Protein AF-A0A6H5G4K9-F1 (afdb_monomer_lite)

Sequence (85 aa):
MSNAASPALRRISASTKERHYTGCRFNRHSTTAWAAITRSLALQPPVPMSLKNGVWFEVRVAAVNANGTRGFSHPSKPFRSPAGV

Foldseek 3Di:
DDDDDDPPPQFKKKKKWKWKDQDPDDDPVRIDDTDIQDIGGPPDPDRDDDDDAFMKMKMWMFIQTPVGTPDIDDIDDIDHHHHDD

Organism: NCBI:txid355587

Radius of gyration: 17.48 Å; chains: 1; bounding box: 58×18×47 Å

Structure (mmCIF, N/CA/C/O backbone):
data_AF-A0A6H5G4K9-F1
#
_entry.id   AF-A0A6H5G4K9-F1
#
loop_
_atom_site.group_PDB
_atom_site.id
_atom_site.type_symbol
_atom_site.label_atom_id
_atom_site.label_alt_id
_atom_site.label_comp_id
_atom_site.label_asym_id
_atom_site.label_entity_id
_atom_site.label_seq_id
_atom_site.pdbx_PDB_ins_code
_atom_site.Cartn_x
_atom_site.Cartn_y
_atom_site.Cartn_z
_atom_site.occupancy
_atom_site.B_iso_or_equiv
_atom_site.auth_seq_id
_atom_site.auth_comp_id
_atom_site.auth_asym_id
_atom_site.auth_atom_id
_atom_site.pdbx_PDB_model_num
ATOM 1 N N . MET A 1 1 ? 43.121 -12.992 -23.340 1.00 34.38 1 MET A N 1
ATOM 2 C CA . MET A 1 1 ? 42.943 -12.500 -21.957 1.00 34.38 1 MET A CA 1
ATOM 3 C C . MET A 1 1 ? 41.519 -11.979 -21.816 1.00 34.38 1 MET A C 1
ATOM 5 O O . MET A 1 1 ? 41.240 -10.859 -22.214 1.00 34.38 1 MET A O 1
ATOM 9 N N . SER A 1 2 ? 40.591 -12.820 -21.365 1.00 39.72 2 SER A N 1
ATOM 10 C CA . SER A 1 2 ? 39.191 -12.454 -21.124 1.00 39.72 2 SER A CA 1
ATOM 11 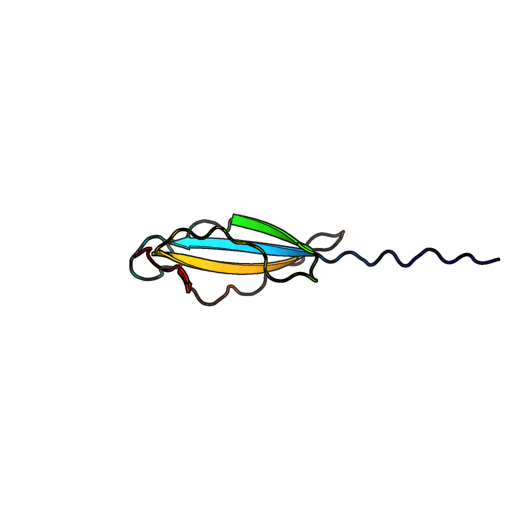C C . SER A 1 2 ? 39.042 -12.057 -19.659 1.00 39.72 2 SER A C 1
ATOM 13 O O . SER A 1 2 ? 39.067 -12.934 -18.799 1.00 39.72 2 SER A O 1
ATOM 15 N N . ASN A 1 3 ? 38.933 -10.759 -19.365 1.00 32.81 3 ASN A N 1
ATOM 16 C CA . ASN A 1 3 ? 38.616 -10.318 -18.010 1.00 32.81 3 ASN A CA 1
ATOM 17 C C . ASN A 1 3 ? 37.099 -10.144 -17.904 1.00 32.81 3 ASN A C 1
ATOM 19 O O . ASN A 1 3 ? 36.504 -9.326 -18.605 1.00 32.81 3 ASN A O 1
ATOM 23 N N . ALA A 1 4 ? 36.484 -11.015 -17.109 1.00 33.66 4 ALA A N 1
ATOM 24 C CA . ALA A 1 4 ? 35.047 -11.141 -16.959 1.00 33.66 4 ALA A CA 1
ATOM 25 C C . ALA A 1 4 ? 34.444 -9.836 -16.421 1.00 33.66 4 ALA A C 1
ATOM 27 O O . ALA A 1 4 ? 34.832 -9.349 -15.361 1.00 33.66 4 ALA A O 1
ATOM 28 N N . ALA A 1 5 ? 33.465 -9.285 -17.139 1.00 40.19 5 ALA A N 1
ATOM 29 C CA . ALA A 1 5 ? 32.583 -8.277 -16.577 1.00 40.19 5 ALA A CA 1
ATOM 30 C C . ALA A 1 5 ? 31.860 -8.905 -15.377 1.00 40.19 5 ALA A C 1
ATOM 32 O O . ALA A 1 5 ? 31.126 -9.882 -15.541 1.00 40.19 5 ALA A O 1
ATOM 33 N N . SER A 1 6 ? 32.095 -8.373 -14.174 1.00 42.25 6 SER A N 1
ATOM 34 C CA . SER A 1 6 ? 31.358 -8.739 -12.964 1.00 42.25 6 SER A CA 1
ATOM 35 C C . SER A 1 6 ? 29.863 -8.814 -13.282 1.00 42.25 6 SER A C 1
ATOM 37 O O . SER A 1 6 ? 29.337 -7.863 -13.871 1.00 42.25 6 SER A O 1
ATOM 39 N N . PRO A 1 7 ? 29.154 -9.902 -12.927 1.00 41.31 7 PRO A N 1
ATOM 40 C CA . PRO A 1 7 ? 27.737 -10.005 -13.208 1.00 41.31 7 PRO A CA 1
ATOM 41 C C . PRO A 1 7 ? 27.055 -8.933 -12.367 1.00 41.31 7 PRO A C 1
ATOM 43 O O . PRO A 1 7 ? 26.909 -9.075 -11.154 1.00 41.31 7 PRO A O 1
ATOM 46 N N . ALA A 1 8 ? 26.683 -7.824 -13.004 1.00 44.47 8 ALA A N 1
ATOM 47 C CA . ALA A 1 8 ? 25.806 -6.834 -12.421 1.00 44.47 8 ALA A CA 1
ATOM 48 C C . ALA A 1 8 ? 24.524 -7.578 -12.051 1.00 44.47 8 ALA A C 1
ATOM 50 O O . ALA A 1 8 ? 23.677 -7.847 -12.905 1.00 44.47 8 ALA A O 1
ATOM 51 N N . LEU A 1 9 ? 24.428 -7.994 -10.786 1.00 45.34 9 LEU A N 1
ATOM 52 C CA . LEU A 1 9 ? 23.228 -8.558 -10.197 1.00 45.34 9 LEU A CA 1
ATOM 53 C C . LEU A 1 9 ? 22.090 -7.634 -10.612 1.00 45.34 9 LEU A C 1
ATOM 55 O O . LEU A 1 9 ? 22.042 -6.478 -10.191 1.00 45.34 9 LEU A O 1
ATOM 59 N N . ARG A 1 10 ? 21.224 -8.122 -11.508 1.00 50.66 10 ARG A N 1
ATOM 60 C CA . ARG A 1 10 ? 20.017 -7.427 -11.958 1.00 50.66 10 ARG A CA 1
ATOM 61 C C . ARG A 1 10 ? 19.246 -7.093 -10.686 1.00 50.66 10 ARG A C 1
ATOM 63 O O . ARG A 1 10 ? 18.636 -7.971 -10.086 1.00 50.66 10 ARG A O 1
ATOM 70 N N . ARG A 1 11 ? 19.382 -5.857 -10.209 1.00 59.59 11 ARG A N 1
ATOM 71 C CA . ARG A 1 11 ? 19.003 -5.453 -8.853 1.00 59.59 11 ARG A CA 1
ATOM 72 C C . ARG A 1 11 ? 17.479 -5.423 -8.773 1.00 59.59 11 ARG A C 1
ATOM 74 O O . ARG A 1 11 ? 16.852 -4.448 -9.176 1.00 59.59 11 ARG A O 1
ATOM 81 N N . ILE A 1 12 ? 16.879 -6.526 -8.328 1.00 57.25 12 ILE A N 1
ATOM 82 C CA . ILE A 1 12 ? 15.442 -6.609 -8.060 1.00 57.25 12 ILE A CA 1
ATOM 83 C C . ILE A 1 12 ? 15.180 -5.910 -6.719 1.00 57.25 12 ILE A C 1
ATOM 85 O O . ILE A 1 12 ? 15.832 -6.184 -5.711 1.00 57.25 12 ILE A O 1
ATOM 89 N N . SER A 1 13 ? 14.225 -4.985 -6.713 1.00 65.19 13 SER A N 1
ATOM 90 C CA . SER A 1 13 ? 13.748 -4.265 -5.529 1.00 65.19 13 SER A CA 1
ATOM 91 C C . SER A 1 13 ? 12.265 -4.553 -5.307 1.00 65.19 13 SER A C 1
ATOM 93 O O . SER A 1 13 ? 11.534 -4.823 -6.257 1.00 65.19 13 SER A O 1
ATOM 95 N N . ALA A 1 14 ? 11.811 -4.533 -4.060 1.00 57.97 14 ALA A N 1
ATOM 96 C CA . ALA A 1 14 ? 10.405 -4.650 -3.706 1.00 57.97 14 ALA A CA 1
ATOM 97 C C . ALA A 1 14 ? 9.810 -3.248 -3.512 1.00 57.97 14 ALA A C 1
ATOM 99 O O . ALA A 1 14 ? 10.410 -2.390 -2.869 1.00 57.97 14 ALA A O 1
ATOM 100 N N . SER A 1 15 ? 8.625 -3.005 -4.069 1.00 66.69 15 SER A N 1
ATOM 101 C CA . SER A 1 15 ? 7.826 -1.807 -3.811 1.00 66.69 15 SER A CA 1
ATOM 102 C C . SER A 1 15 ? 6.553 -2.198 -3.078 1.00 66.69 15 SER A C 1
ATOM 104 O O . SER A 1 15 ? 5.759 -2.985 -3.594 1.00 66.69 15 SER A O 1
ATOM 106 N N . THR A 1 16 ? 6.349 -1.624 -1.895 1.00 72.31 16 THR A N 1
ATOM 107 C CA . THR A 1 16 ? 5.138 -1.832 -1.094 1.00 72.31 16 THR A CA 1
ATOM 108 C C . THR A 1 16 ? 4.209 -0.634 -1.231 1.00 72.31 16 THR A C 1
ATOM 110 O O . THR A 1 16 ? 4.653 0.517 -1.176 1.00 72.31 16 THR A O 1
ATOM 113 N N . LYS A 1 17 ? 2.914 -0.902 -1.400 1.00 77.06 17 LYS A N 1
ATOM 114 C CA . LYS A 1 17 ? 1.855 0.103 -1.292 1.00 77.06 17 LYS A CA 1
ATOM 115 C C . LYS A 1 17 ? 0.908 -0.235 -0.148 1.00 77.06 17 LYS A C 1
ATOM 117 O O . LYS A 1 17 ? 0.596 -1.409 0.043 1.00 77.06 17 LYS A O 1
ATOM 122 N N . GLU A 1 18 ? 0.405 0.788 0.529 1.00 78.88 18 GLU A N 1
ATOM 123 C CA . GLU A 1 18 ? -0.621 0.685 1.569 1.00 78.88 18 GLU A CA 1
ATOM 124 C C . GLU A 1 18 ? -1.846 1.543 1.268 1.00 78.88 18 GLU A C 1
ATOM 126 O O . GLU A 1 18 ? -1.784 2.498 0.494 1.00 78.88 18 GLU A O 1
ATOM 131 N N . ARG A 1 19 ? -2.965 1.197 1.900 1.00 76.25 19 ARG A N 1
ATOM 132 C CA . ARG A 1 19 ? -4.155 2.047 2.005 1.00 76.25 19 ARG A CA 1
ATOM 133 C C . ARG A 1 19 ? -4.832 1.836 3.346 1.00 76.25 19 ARG A C 1
ATOM 135 O O . ARG A 1 19 ? -4.760 0.730 3.888 1.00 76.25 19 ARG A O 1
ATOM 142 N N . HIS A 1 20 ? -5.502 2.866 3.856 1.00 77.94 20 HIS A N 1
ATOM 143 C CA . HIS A 1 20 ? -6.016 2.871 5.226 1.00 77.94 20 HIS A CA 1
ATOM 144 C C . HIS A 1 20 ? -7.494 3.247 5.325 1.00 77.94 20 HIS A C 1
ATOM 146 O O . HIS A 1 20 ? -8.052 3.855 4.411 1.00 77.94 20 HIS A O 1
ATOM 152 N N . TYR A 1 21 ? -8.118 2.898 6.452 1.00 74.38 21 TYR A N 1
ATOM 153 C CA . TYR A 1 21 ? -9.492 3.272 6.807 1.00 74.38 21 TYR A CA 1
ATOM 154 C C . TYR A 1 21 ? -9.636 3.524 8.321 1.00 74.38 21 TYR A C 1
ATOM 156 O O . TYR A 1 21 ? -9.130 2.747 9.131 1.00 74.38 21 TYR A O 1
ATOM 164 N N . THR A 1 22 ? -10.336 4.596 8.710 1.00 68.62 22 THR A N 1
ATOM 165 C CA . THR A 1 22 ? -10.417 5.113 10.095 1.00 68.62 22 THR A CA 1
ATOM 166 C C . THR A 1 22 ? -11.664 4.689 10.887 1.00 68.62 22 THR A C 1
ATOM 168 O O . THR A 1 22 ? -11.837 5.132 12.017 1.00 68.62 22 THR A O 1
ATOM 171 N N . GLY A 1 23 ? -12.541 3.837 10.345 1.00 70.25 23 GLY A N 1
ATOM 172 C CA . GLY A 1 23 ? -13.759 3.396 11.044 1.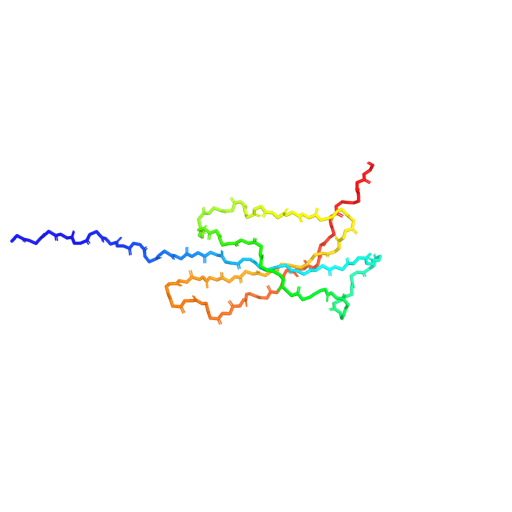00 70.25 23 GLY A CA 1
ATOM 173 C C . GLY A 1 23 ? -13.605 2.119 11.883 1.00 70.25 23 GLY A C 1
ATOM 174 O O . GLY A 1 23 ? -12.597 1.414 11.834 1.00 70.25 23 GLY A O 1
ATOM 175 N N . CYS A 1 24 ? -14.651 1.790 12.648 1.00 69.00 24 CYS A N 1
ATOM 176 C CA . CYS A 1 24 ? -14.643 0.696 13.630 1.00 69.00 24 CYS A CA 1
ATOM 177 C C . CYS A 1 24 ? -14.571 -0.714 13.011 1.00 69.00 24 CYS A C 1
ATOM 179 O O . CYS A 1 24 ? -14.075 -1.639 13.651 1.00 69.00 24 CYS A O 1
ATOM 181 N N . ARG A 1 25 ? -15.037 -0.887 11.768 1.00 72.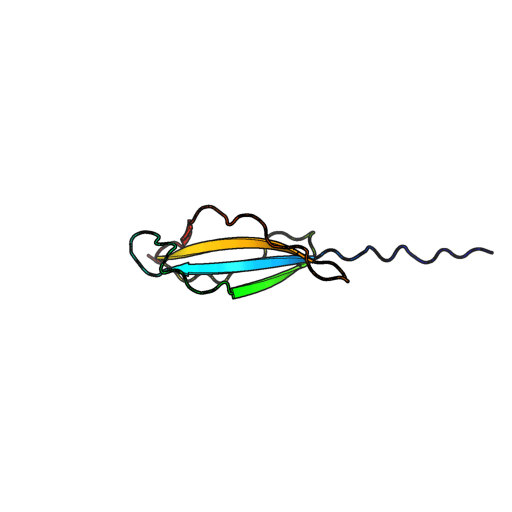75 25 ARG A N 1
ATOM 182 C CA . ARG A 1 25 ? -14.940 -2.133 10.987 1.00 72.75 25 ARG A CA 1
ATOM 183 C C . ARG A 1 25 ? -14.345 -1.829 9.625 1.00 72.75 25 ARG A C 1
ATOM 185 O O . ARG A 1 25 ? -14.733 -0.840 9.019 1.00 72.75 25 ARG A O 1
ATOM 192 N N . PHE A 1 26 ? -13.445 -2.672 9.132 1.00 71.75 26 PHE A N 1
ATOM 193 C CA . PHE A 1 26 ? -12.830 -2.455 7.826 1.00 71.75 26 PHE A CA 1
ATOM 194 C C . PHE A 1 26 ? -13.884 -2.328 6.714 1.00 71.75 26 PHE A C 1
ATOM 196 O O . PHE A 1 26 ? -14.704 -3.227 6.529 1.00 71.75 26 PHE A O 1
ATOM 203 N N . ASN A 1 27 ? -13.827 -1.235 5.951 1.00 76.69 27 ASN A N 1
ATOM 204 C CA . ASN A 1 27 ? -14.640 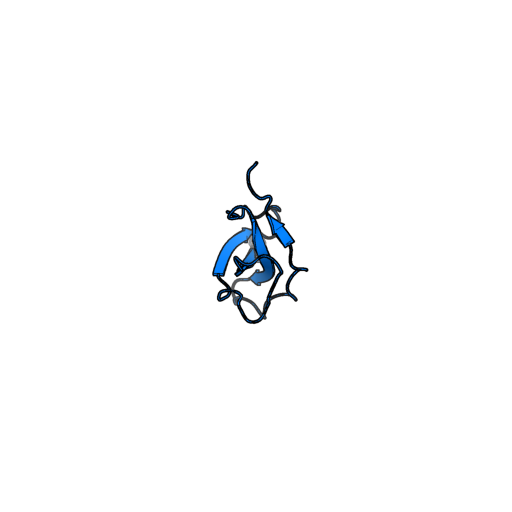-1.040 4.756 1.00 76.69 27 ASN A CA 1
ATOM 205 C C . ASN A 1 27 ? -13.741 -0.741 3.552 1.00 76.69 27 ASN A C 1
ATOM 207 O O . ASN A 1 27 ? -13.195 0.355 3.421 1.00 76.69 27 ASN A O 1
ATOM 211 N N . ARG A 1 28 ? -13.634 -1.714 2.640 1.00 75.31 28 ARG A N 1
ATOM 212 C CA . ARG A 1 28 ? -12.826 -1.615 1.416 1.00 75.31 28 ARG A CA 1
ATOM 213 C C . ARG A 1 28 ? -13.291 -0.507 0.464 1.00 75.31 28 ARG A C 1
ATOM 215 O O . ARG A 1 28 ? -12.472 0.021 -0.280 1.00 75.31 28 ARG A O 1
ATOM 222 N N . HIS A 1 29 ? -14.576 -0.159 0.467 1.00 74.69 29 HIS A N 1
ATOM 223 C CA . HIS A 1 29 ? -15.124 0.881 -0.410 1.00 74.69 29 HIS A CA 1
ATOM 224 C C . HIS A 1 29 ? -14.790 2.296 0.073 1.00 74.69 29 HIS A C 1
ATOM 226 O O . HIS A 1 29 ? -14.876 3.241 -0.702 1.00 74.69 29 HIS A O 1
ATOM 232 N N . SER A 1 30 ? -14.373 2.436 1.333 1.00 75.12 30 SER A N 1
ATOM 233 C CA . SER A 1 30 ? -14.027 3.717 1.954 1.00 75.12 30 SER A CA 1
ATOM 234 C C . SER A 1 30 ? -12.536 3.841 2.279 1.00 75.12 30 SER A C 1
ATOM 236 O O . SER A 1 30 ? -12.136 4.776 2.968 1.00 75.12 30 SER A O 1
ATOM 238 N N . THR A 1 31 ? -11.698 2.901 1.824 1.00 74.88 31 THR A N 1
ATOM 239 C CA . THR A 1 31 ? -10.241 3.015 1.982 1.00 74.88 31 THR A CA 1
ATOM 240 C C . THR A 1 31 ? -9.679 4.149 1.138 1.00 74.88 31 THR A C 1
ATOM 242 O O . THR A 1 31 ? -10.166 4.403 0.035 1.00 74.88 31 THR A O 1
ATOM 245 N N . THR A 1 32 ? -8.590 4.755 1.606 1.00 79.88 32 THR A N 1
ATOM 246 C CA . THR A 1 32 ? -7.808 5.708 0.813 1.00 79.88 32 THR A CA 1
ATOM 247 C C . THR A 1 32 ? -7.253 5.084 -0.476 1.00 79.88 32 THR A C 1
ATOM 249 O O . THR A 1 32 ? -7.218 3.861 -0.658 1.00 79.88 32 THR A O 1
ATOM 252 N N . ALA A 1 33 ? -6.789 5.937 -1.394 1.00 83.56 33 ALA A N 1
ATOM 253 C CA . ALA A 1 33 ? -5.995 5.487 -2.531 1.00 83.56 33 ALA A CA 1
ATOM 254 C C . ALA A 1 33 ? -4.694 4.810 -2.060 1.00 83.56 33 ALA A C 1
ATOM 256 O O . ALA A 1 33 ? -4.175 5.095 -0.982 1.00 83.56 33 ALA A O 1
ATOM 257 N N . TRP A 1 34 ? -4.150 3.921 -2.892 1.00 81.25 34 TRP A N 1
ATOM 258 C CA . TRP A 1 34 ? -2.898 3.227 -2.597 1.00 81.25 34 TRP A CA 1
ATOM 259 C C . TRP A 1 34 ? -1.700 4.188 -2.592 1.00 81.25 34 TRP A C 1
ATOM 261 O O . TRP A 1 34 ? -1.289 4.653 -3.657 1.00 81.25 34 TRP A O 1
ATOM 271 N N . ALA A 1 35 ? -1.091 4.403 -1.429 1.00 79.62 35 ALA A N 1
ATOM 272 C CA . ALA A 1 35 ? 0.138 5.171 -1.251 1.00 79.62 35 ALA A CA 1
ATOM 273 C C . ALA A 1 35 ? 1.372 4.256 -1.311 1.00 79.62 35 ALA A C 1
ATOM 275 O O . ALA A 1 35 ? 1.312 3.105 -0.886 1.00 79.62 35 ALA A O 1
ATOM 276 N N . ALA A 1 36 ? 2.490 4.735 -1.863 1.00 72.69 36 ALA A N 1
ATOM 277 C CA . ALA A 1 36 ? 3.748 3.985 -1.888 1.00 72.69 36 ALA A CA 1
ATOM 278 C C . ALA A 1 36 ? 4.536 4.227 -0.596 1.00 72.69 36 ALA A C 1
ATOM 280 O O . ALA A 1 36 ? 4.730 5.377 -0.222 1.00 72.69 36 ALA A O 1
ATOM 281 N N . ILE A 1 37 ? 4.994 3.154 0.055 1.00 68.06 37 ILE A N 1
ATOM 282 C CA . ILE A 1 37 ? 5.664 3.252 1.358 1.00 68.06 37 ILE A CA 1
ATOM 283 C C . ILE A 1 37 ? 7.159 3.489 1.174 1.00 68.06 37 ILE A C 1
ATOM 285 O O . ILE A 1 37 ? 7.665 4.500 1.628 1.00 68.06 37 ILE A O 1
ATOM 289 N N . THR A 1 38 ? 7.885 2.586 0.506 1.00 63.97 38 THR A N 1
ATOM 290 C CA . THR A 1 38 ? 9.323 2.708 0.184 1.00 63.97 38 THR A CA 1
ATOM 291 C C . THR A 1 38 ? 9.711 1.580 -0.787 1.00 63.97 38 THR A C 1
ATOM 293 O O . THR A 1 38 ? 9.045 0.541 -0.839 1.00 63.97 38 THR A O 1
ATOM 296 N N . ARG A 1 39 ? 10.772 1.778 -1.584 1.00 58.84 39 ARG A N 1
ATOM 297 C CA . ARG A 1 39 ? 11.445 0.711 -2.345 1.00 58.84 39 ARG A CA 1
ATOM 298 C C . ARG A 1 39 ? 12.566 0.119 -1.491 1.00 58.84 39 ARG A C 1
ATOM 300 O O . ARG A 1 39 ? 13.550 0.811 -1.251 1.00 58.84 39 ARG A O 1
ATOM 307 N N . SER A 1 40 ? 12.448 -1.132 -1.058 1.00 58.00 40 SER A N 1
ATOM 308 C CA . SER A 1 40 ? 13.561 -1.850 -0.426 1.00 58.00 40 SER A CA 1
ATOM 309 C C . SER A 1 40 ? 14.238 -2.768 -1.436 1.00 58.00 40 SER A C 1
ATOM 311 O O . SER A 1 40 ? 13.629 -3.238 -2.400 1.00 58.00 40 SER A O 1
ATOM 313 N N . LEU A 1 41 ? 15.527 -3.034 -1.246 1.00 58.00 41 LEU A N 1
ATOM 314 C CA . LEU A 1 41 ? 16.162 -4.144 -1.950 1.00 58.00 41 LEU A CA 1
ATOM 315 C C . LEU A 1 41 ? 15.491 -5.431 -1.484 1.00 58.00 41 LEU A C 1
ATOM 317 O O . LEU A 1 41 ? 15.258 -5.597 -0.289 1.00 58.00 41 LEU A O 1
ATOM 321 N N . ALA A 1 42 ? 15.186 -6.329 -2.422 1.00 53.53 42 ALA A N 1
ATOM 322 C CA . ALA A 1 42 ? 14.368 -7.523 -2.198 1.00 53.53 42 ALA A CA 1
ATOM 323 C C . ALA A 1 42 ? 14.904 -8.503 -1.123 1.00 53.53 42 ALA A C 1
ATOM 325 O O . ALA A 1 42 ? 14.273 -9.519 -0.865 1.00 53.53 42 ALA A O 1
ATOM 326 N N . LEU A 1 43 ? 16.047 -8.204 -0.497 1.00 51.94 43 LEU A N 1
ATOM 327 C CA . LEU A 1 43 ? 16.756 -9.049 0.463 1.00 51.94 43 LEU A CA 1
ATOM 328 C C . LEU A 1 43 ? 16.673 -8.564 1.924 1.00 51.94 43 LEU A C 1
ATOM 330 O O . LEU A 1 43 ? 17.266 -9.203 2.785 1.00 51.94 43 LEU A O 1
ATOM 334 N N . GLN A 1 44 ? 15.955 -7.477 2.235 1.00 56.19 44 GLN A N 1
ATOM 335 C CA . GLN A 1 44 ? 15.795 -7.006 3.621 1.00 56.19 44 GLN A CA 1
ATOM 336 C C . GLN A 1 44 ? 14.321 -6.780 3.997 1.00 56.19 44 GLN A C 1
ATOM 338 O O . GLN A 1 44 ? 13.798 -5.673 3.845 1.00 56.19 44 GLN A O 1
ATOM 343 N N . PRO A 1 45 ? 13.620 -7.816 4.490 1.00 54.81 45 PRO A N 1
ATOM 344 C CA . PRO A 1 45 ? 12.512 -7.617 5.412 1.00 54.81 45 PRO A CA 1
ATOM 345 C C . PRO A 1 45 ? 13.052 -7.157 6.783 1.00 54.81 45 PRO A C 1
ATOM 347 O O . PRO A 1 45 ? 14.101 -7.646 7.206 1.00 54.81 45 PRO A O 1
ATOM 350 N N . PRO A 1 46 ? 12.352 -6.259 7.500 1.00 59.91 46 PRO A N 1
ATOM 351 C CA . PRO A 1 46 ? 11.066 -5.639 7.171 1.00 59.91 46 PRO A CA 1
ATOM 352 C C . PRO A 1 46 ? 11.222 -4.274 6.475 1.00 59.91 46 PRO A C 1
ATOM 354 O O . PRO A 1 46 ? 12.131 -3.508 6.778 1.00 59.91 46 PRO A O 1
ATOM 357 N N . VAL A 1 47 ? 10.273 -3.924 5.596 1.00 63.31 47 VAL A N 1
ATOM 358 C CA . VAL A 1 47 ? 10.102 -2.524 5.168 1.00 63.31 47 VAL A CA 1
ATOM 359 C C . VAL A 1 47 ? 9.455 -1.768 6.331 1.00 63.31 47 VAL A C 1
ATOM 361 O O . VAL A 1 47 ? 8.343 -2.141 6.715 1.00 63.31 47 VAL A O 1
ATOM 364 N N . PRO A 1 48 ? 10.103 -0.742 6.909 1.00 65.75 48 PRO A N 1
ATOM 365 C CA . PRO A 1 48 ? 9.492 0.041 7.974 1.00 65.75 48 PRO A CA 1
ATOM 366 C C . PRO A 1 48 ? 8.237 0.753 7.447 1.00 65.75 48 PRO A C 1
ATOM 368 O O . PRO A 1 48 ? 8.263 1.379 6.388 1.00 65.75 48 PRO A O 1
ATOM 371 N N . MET A 1 49 ? 7.129 0.627 8.182 1.00 72.12 49 MET A N 1
ATOM 372 C CA . MET A 1 49 ? 5.845 1.270 7.884 1.00 72.12 49 MET A CA 1
ATOM 373 C C . MET A 1 49 ? 5.448 2.160 9.061 1.00 72.12 49 MET A C 1
ATOM 375 O O . MET A 1 49 ? 5.402 1.697 10.201 1.00 72.12 49 MET A O 1
ATOM 379 N N . SER A 1 50 ? 5.134 3.426 8.793 1.00 77.31 50 SER A N 1
ATOM 380 C CA . SER A 1 50 ? 4.618 4.352 9.806 1.00 77.31 50 SER A CA 1
ATOM 381 C C . SER A 1 50 ? 3.104 4.187 9.937 1.00 77.31 50 SER A C 1
ATOM 383 O O . SER A 1 50 ? 2.326 4.840 9.243 1.00 77.31 50 SER A O 1
ATOM 385 N N . LEU A 1 51 ? 2.679 3.288 10.824 1.00 80.94 51 LEU A N 1
ATOM 386 C CA . LEU A 1 51 ? 1.265 2.999 11.051 1.00 80.94 51 LEU A CA 1
ATOM 387 C C . LEU A 1 51 ? 0.652 4.001 12.040 1.00 80.94 51 LEU A C 1
ATOM 389 O O . LEU A 1 51 ? 1.175 4.222 13.127 1.00 80.94 51 LEU A O 1
ATOM 393 N N . LYS A 1 52 ? -0.501 4.574 11.685 1.00 83.19 52 LYS A N 1
ATOM 394 C CA . LYS A 1 52 ? -1.360 5.327 12.614 1.00 83.19 52 LYS A CA 1
ATOM 395 C C . LYS A 1 52 ? -2.076 4.367 13.564 1.00 83.19 52 LYS A C 1
ATOM 397 O O . LYS A 1 52 ? -2.587 3.349 13.104 1.00 83.19 52 LYS A O 1
ATOM 402 N N . ASN A 1 53 ? -2.160 4.700 14.851 1.00 83.50 53 ASN A N 1
ATOM 403 C CA . ASN A 1 53 ? -2.818 3.869 15.867 1.00 83.50 53 ASN A CA 1
ATOM 404 C C . ASN A 1 53 ? -4.324 3.707 15.616 1.00 83.50 53 ASN A C 1
ATOM 406 O O . ASN A 1 53 ? -5.002 4.655 15.223 1.00 83.50 53 ASN A O 1
ATOM 410 N N . GLY A 1 54 ? -4.856 2.509 15.873 1.00 82.81 54 GLY A N 1
ATOM 411 C CA . GLY A 1 54 ? -6.284 2.199 15.771 1.00 82.81 54 GLY A CA 1
ATOM 412 C C . GLY A 1 54 ? -6.867 2.227 14.353 1.00 82.81 54 GLY A C 1
ATOM 413 O O . GLY A 1 54 ? -8.092 2.175 14.209 1.00 82.81 54 GLY A O 1
ATOM 414 N N . VAL A 1 55 ? -6.027 2.281 13.318 1.00 84.44 55 VAL A N 1
ATOM 415 C CA . VAL A 1 55 ? -6.423 2.394 11.906 1.00 84.44 55 VAL A CA 1
ATOM 416 C C . VAL A 1 55 ? -6.335 1.028 11.221 1.00 84.44 55 VAL A C 1
ATOM 418 O O . VAL A 1 55 ? -5.529 0.179 11.603 1.00 84.44 55 VAL A O 1
ATOM 421 N N . TRP A 1 56 ? -7.193 0.787 10.229 1.00 85.50 56 TRP A N 1
ATOM 422 C CA . TRP A 1 56 ? -7.132 -0.410 9.392 1.00 85.50 56 TRP A CA 1
ATOM 423 C C . TRP A 1 56 ? -6.215 -0.207 8.193 1.00 85.50 56 TRP A C 1
ATOM 425 O O . TRP A 1 56 ? -6.272 0.844 7.561 1.00 85.50 56 TRP A O 1
ATOM 435 N N . PHE A 1 57 ? -5.450 -1.236 7.840 1.00 85.56 57 PHE A N 1
ATOM 436 C CA . PHE A 1 57 ? -4.449 -1.234 6.780 1.00 85.56 57 PHE A CA 1
ATOM 437 C C . PHE A 1 57 ? -4.634 -2.445 5.859 1.00 85.56 57 PHE A C 1
ATOM 439 O O . PHE A 1 57 ? -4.930 -3.552 6.311 1.00 85.56 57 PHE A O 1
ATOM 446 N N . GLU A 1 58 ? -4.393 -2.246 4.566 1.00 90.88 58 GLU A N 1
ATOM 447 C CA . GLU A 1 58 ? -4.069 -3.314 3.616 1.00 90.88 58 GLU A CA 1
ATOM 448 C C . GLU A 1 58 ? -2.743 -2.976 2.930 1.00 90.88 58 GLU A C 1
ATOM 450 O O . GLU A 1 58 ? -2.498 -1.815 2.592 1.00 90.88 58 GLU A O 1
ATOM 455 N N . VAL A 1 59 ? -1.914 -3.993 2.681 1.00 85.00 59 VAL A N 1
ATOM 456 C CA . VAL A 1 59 ? -0.629 -3.846 1.982 1.00 85.00 59 VAL A CA 1
ATOM 457 C C . VAL A 1 59 ? -0.558 -4.742 0.752 1.00 85.00 59 VAL A C 1
ATOM 459 O O . VAL A 1 59 ? -1.166 -5.810 0.704 1.00 85.00 59 VAL A O 1
ATOM 462 N N . ARG A 1 60 ? 0.200 -4.317 -0.259 1.00 86.62 60 ARG A N 1
ATOM 463 C CA . ARG A 1 60 ? 0.525 -5.129 -1.442 1.00 86.62 60 ARG A CA 1
ATOM 464 C C . ARG A 1 60 ? 1.943 -4.851 -1.914 1.00 86.62 60 ARG A C 1
ATOM 466 O O . ARG A 1 60 ? 2.427 -3.727 -1.774 1.00 86.62 60 ARG A O 1
ATOM 473 N N . VAL A 1 61 ? 2.583 -5.854 -2.505 1.00 83.88 61 VAL A N 1
ATOM 474 C CA . VAL A 1 61 ? 3.993 -5.792 -2.915 1.00 83.88 61 VAL A CA 1
ATOM 475 C C . VAL A 1 61 ? 4.145 -5.987 -4.416 1.00 83.88 61 VAL A C 1
ATOM 477 O O . VAL A 1 61 ? 3.359 -6.687 -5.046 1.00 83.88 61 VAL A O 1
ATOM 480 N N . ALA A 1 62 ? 5.162 -5.372 -5.001 1.00 83.31 62 ALA A N 1
ATOM 481 C CA . ALA A 1 62 ? 5.527 -5.540 -6.399 1.00 83.31 62 ALA A CA 1
ATOM 482 C C . ALA A 1 62 ? 7.037 -5.728 -6.522 1.00 83.31 62 ALA A C 1
ATOM 484 O O . ALA A 1 62 ? 7.806 -4.983 -5.915 1.00 83.31 62 ALA A O 1
ATOM 485 N N . ALA A 1 63 ? 7.465 -6.683 -7.346 1.00 82.50 63 ALA A N 1
ATOM 486 C CA . ALA A 1 63 ? 8.857 -6.762 -7.768 1.00 82.50 63 ALA A CA 1
ATOM 487 C C . ALA A 1 63 ? 9.127 -5.684 -8.827 1.00 82.50 63 ALA A C 1
ATOM 489 O O . ALA A 1 63 ? 8.344 -5.508 -9.766 1.00 82.50 63 ALA A O 1
ATOM 490 N N . VAL A 1 64 ? 10.232 -4.964 -8.668 1.00 80.94 64 VAL A N 1
ATOM 491 C CA . VAL A 1 64 ? 10.670 -3.868 -9.531 1.00 80.94 64 VAL A CA 1
ATOM 492 C C . VAL A 1 64 ? 12.093 -4.159 -9.996 1.00 80.94 64 VAL A C 1
ATOM 494 O O . VAL A 1 64 ? 12.991 -4.360 -9.178 1.00 80.94 64 VAL A O 1
ATOM 497 N N . ASN A 1 65 ? 12.310 -4.171 -11.306 1.00 79.50 65 ASN A N 1
ATOM 498 C CA . ASN A 1 65 ? 13.638 -4.245 -11.917 1.00 79.50 65 ASN A CA 1
ATOM 499 C C . ASN A 1 65 ? 13.894 -2.993 -12.779 1.00 79.50 65 ASN A C 1
ATOM 501 O O . ASN A 1 65 ? 13.117 -2.039 -12.733 1.00 79.50 65 ASN A O 1
ATOM 505 N N . ALA A 1 66 ? 14.975 -2.987 -13.566 1.00 78.94 66 ALA A N 1
ATOM 506 C CA . ALA A 1 66 ? 15.322 -1.865 -14.446 1.00 78.94 66 ALA A CA 1
ATOM 507 C C . ALA A 1 66 ? 14.214 -1.492 -15.455 1.00 78.94 66 ALA A C 1
ATOM 509 O O . ALA A 1 66 ? 14.117 -0.339 -15.851 1.00 78.94 66 ALA A O 1
ATOM 510 N N . ASN A 1 67 ? 13.343 -2.439 -15.816 1.00 82.88 67 ASN A N 1
ATOM 511 C CA .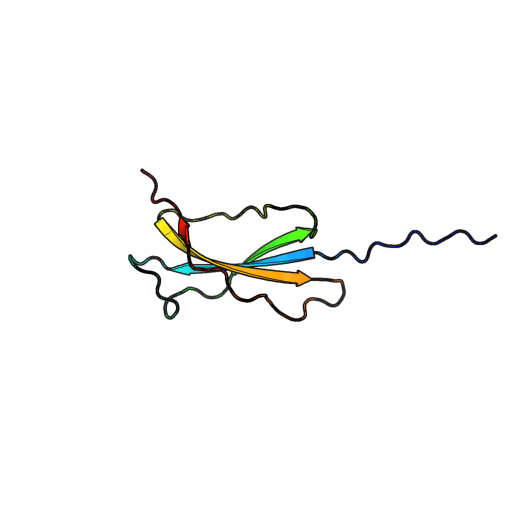 ASN A 1 67 ? 12.205 -2.228 -16.715 1.00 82.88 67 ASN A CA 1
ATOM 512 C C . ASN A 1 67 ? 10.909 -1.866 -15.962 1.00 82.88 67 ASN A C 1
ATOM 514 O O . ASN A 1 67 ? 9.829 -1.868 -16.549 1.00 82.88 67 ASN A O 1
ATOM 518 N N . GLY A 1 68 ? 10.978 -1.609 -14.653 1.00 75.44 68 GLY A N 1
ATOM 519 C CA . GLY A 1 68 ? 9.815 -1.325 -13.817 1.00 75.44 68 GLY A CA 1
ATOM 520 C C . GLY A 1 68 ? 9.175 -2.584 -13.229 1.00 75.44 68 GLY A C 1
ATOM 521 O O . GLY A 1 68 ? 9.865 -3.516 -12.815 1.00 75.44 68 GLY A O 1
ATOM 522 N N . THR A 1 69 ? 7.845 -2.590 -13.119 1.00 84.94 69 THR A N 1
ATOM 523 C CA . THR A 1 69 ? 7.071 -3.688 -12.519 1.00 84.94 69 THR A CA 1
ATOM 524 C C . THR A 1 69 ? 5.947 -4.150 -13.438 1.00 84.94 69 THR A C 1
ATOM 526 O O . THR A 1 69 ? 5.370 -3.343 -14.161 1.00 84.94 69 THR A O 1
ATOM 529 N N . ARG A 1 70 ? 5.609 -5.445 -13.388 1.00 86.44 70 ARG A N 1
ATOM 530 C CA . ARG A 1 70 ? 4.467 -6.025 -14.119 1.00 86.44 70 ARG A CA 1
ATOM 531 C C . ARG A 1 70 ? 3.151 -6.001 -13.336 1.00 86.44 70 ARG A C 1
ATOM 533 O O . ARG A 1 70 ? 2.142 -6.470 -13.846 1.00 86.44 70 ARG A O 1
ATOM 540 N N . GLY A 1 71 ? 3.149 -5.475 -12.113 1.00 84.19 71 GLY A N 1
ATOM 541 C CA . GLY A 1 71 ? 1.949 -5.398 -11.285 1.00 84.19 71 GLY A CA 1
ATOM 542 C C . GLY A 1 71 ? 2.232 -5.638 -9.807 1.00 84.19 71 GLY A C 1
ATOM 543 O O . GLY A 1 71 ? 3.348 -5.966 -9.409 1.00 84.19 71 GLY A O 1
ATOM 544 N N . PHE A 1 72 ? 1.193 -5.455 -8.996 1.00 86.62 72 PHE A N 1
ATOM 545 C CA . PHE A 1 72 ? 1.225 -5.731 -7.562 1.00 86.62 72 PHE A CA 1
ATOM 546 C C . PHE A 1 72 ? 0.613 -7.099 -7.266 1.00 86.62 72 PHE A C 1
ATOM 548 O O . PHE A 1 72 ? -0.250 -7.575 -8.001 1.00 86.62 72 PHE A O 1
ATOM 555 N N . SER A 1 73 ? 1.031 -7.696 -6.153 1.00 87.50 73 SER A N 1
ATOM 556 C CA . SER A 1 73 ? 0.401 -8.869 -5.564 1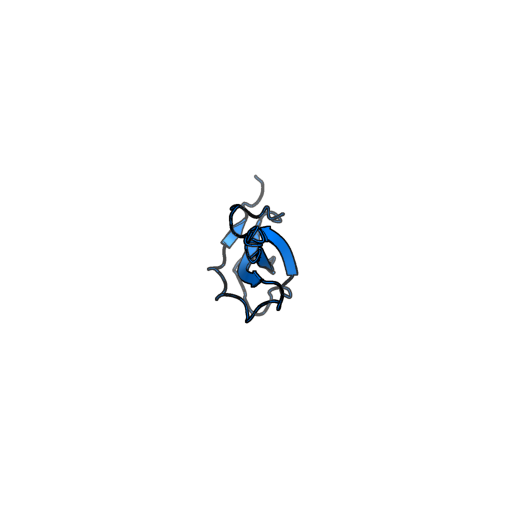.00 87.50 73 SER A CA 1
ATOM 557 C C . SER A 1 73 ? -1.069 -8.607 -5.228 1.00 87.50 73 SER A C 1
ATOM 559 O O . SER A 1 73 ? -1.519 -7.458 -5.122 1.00 87.50 73 SER A O 1
ATOM 561 N N . HIS A 1 74 ? -1.794 -9.689 -4.938 1.00 89.38 74 HIS A N 1
ATOM 562 C CA . HIS A 1 74 ? -3.039 -9.581 -4.188 1.00 89.38 74 HIS A CA 1
ATOM 563 C C . HIS A 1 74 ? -2.789 -8.829 -2.863 1.00 89.38 74 HIS A C 1
ATOM 565 O O . HIS A 1 74 ? -1.718 -9.001 -2.264 1.00 89.38 74 HIS A O 1
ATOM 571 N N . PRO A 1 75 ? -3.731 -7.975 -2.416 1.00 89.75 75 PRO A N 1
ATOM 572 C CA . PRO A 1 75 ? -3.650 -7.334 -1.109 1.00 89.75 75 PRO A CA 1
ATOM 573 C C . PRO A 1 75 ? -3.579 -8.354 0.029 1.00 89.75 75 PRO A C 1
ATOM 575 O O . PRO A 1 75 ? -4.152 -9.442 -0.066 1.00 89.75 75 PRO A O 1
ATOM 578 N N . SER A 1 76 ? -2.928 -7.977 1.126 1.00 88.81 76 SER A N 1
ATOM 579 C CA . SER A 1 76 ? -2.994 -8.714 2.386 1.00 88.81 76 SER A CA 1
ATOM 580 C C . SER A 1 76 ? -4.432 -8.798 2.905 1.00 88.81 76 SER A C 1
ATOM 582 O O . SER A 1 76 ? -5.308 -8.023 2.512 1.00 88.81 76 SER A O 1
ATOM 584 N N . LYS A 1 77 ? -4.665 -9.684 3.880 1.00 88.50 77 LYS A N 1
ATOM 585 C CA . LYS A 1 77 ? -5.849 -9.544 4.735 1.00 88.50 77 LYS A CA 1
ATOM 586 C C . LYS A 1 77 ? -5.783 -8.181 5.454 1.00 88.50 77 LYS A C 1
ATOM 588 O O . LYS A 1 77 ? -4.676 -7.770 5.826 1.00 88.50 77 LYS A O 1
ATOM 593 N N . PRO A 1 78 ? -6.916 -7.482 5.640 1.00 87.81 78 PRO A N 1
ATOM 594 C CA . PRO A 1 78 ? -6.948 -6.255 6.422 1.00 87.81 78 PRO A CA 1
ATOM 595 C C . PRO A 1 78 ? -6.472 -6.517 7.849 1.00 87.81 78 PRO A C 1
ATOM 597 O O . PRO A 1 78 ? -6.888 -7.497 8.469 1.00 87.81 78 PRO A O 1
ATOM 600 N N . PHE A 1 79 ? -5.631 -5.635 8.375 1.00 86.19 79 PHE A N 1
ATOM 601 C CA . PHE A 1 79 ? -5.183 -5.687 9.764 1.00 86.19 79 PHE A CA 1
ATOM 602 C C . PHE A 1 79 ? -5.339 -4.318 10.418 1.00 86.19 79 PHE A C 1
ATOM 604 O O . PHE A 1 79 ? -5.353 -3.294 9.735 1.00 86.19 79 PHE A O 1
ATOM 611 N N . ARG A 1 80 ? -5.493 -4.297 11.742 1.00 86.44 80 ARG A N 1
ATOM 612 C CA . ARG A 1 80 ? -5.641 -3.064 12.516 1.00 86.44 80 ARG A CA 1
ATOM 613 C C . ARG A 1 80 ? -4.413 -2.871 13.389 1.00 86.44 80 ARG A C 1
ATOM 615 O O . ARG A 1 80 ? -3.997 -3.809 14.066 1.00 86.44 80 ARG A O 1
ATOM 622 N N . SER A 1 81 ? -3.839 -1.675 13.367 1.00 84.94 81 SER A N 1
ATOM 623 C CA . SER A 1 81 ? -2.797 -1.317 14.328 1.00 84.94 81 SER A CA 1
ATOM 624 C C . SER A 1 81 ? -3.390 -1.237 15.743 1.00 84.94 81 SER A C 1
ATOM 626 O O . SER A 1 81 ? -4.585 -0.942 15.893 1.00 84.94 81 SER A O 1
ATOM 628 N N . PRO A 1 82 ? -2.583 -1.469 16.794 1.00 81.69 82 PRO A N 1
ATOM 629 C CA . PRO A 1 82 ? -3.016 -1.215 18.161 1.00 81.69 82 PRO A CA 1
ATOM 630 C C . PRO A 1 82 ? -3.555 0.215 18.294 1.00 81.69 82 PRO A C 1
ATOM 632 O O . PRO A 1 82 ? -2.974 1.164 17.762 1.00 81.69 82 PRO A O 1
ATOM 635 N N . ALA A 1 83 ? -4.687 0.382 18.977 1.00 72.06 83 ALA A N 1
ATOM 636 C CA . ALA A 1 83 ? -5.030 1.684 19.528 1.00 72.06 83 ALA A CA 1
ATOM 637 C C . ALA A 1 83 ? -4.066 1.900 20.700 1.00 72.06 83 ALA A C 1
ATOM 639 O O . ALA A 1 83 ? -3.941 1.001 21.528 1.00 72.06 83 ALA A O 1
ATOM 640 N N . GLY A 1 84 ? -3.322 3.009 20.718 1.00 69.06 84 GLY A N 1
ATOM 641 C CA . GLY A 1 84 ? -2.461 3.320 21.860 1.00 69.06 84 GLY A CA 1
ATOM 642 C C . GLY A 1 84 ? -3.293 3.256 23.140 1.00 69.06 84 GLY A C 1
ATOM 643 O O . GLY A 1 84 ? -4.393 3.811 23.159 1.00 69.06 84 GLY A O 1
ATOM 644 N N . VAL A 1 85 ? -2.804 2.499 24.122 1.00 53.06 85 VAL A N 1
ATOM 645 C CA . VAL A 1 85 ? -3.346 2.463 25.487 1.00 53.06 85 VAL A CA 1
ATOM 646 C C . VAL A 1 85 ? -2.987 3.736 26.233 1.00 53.06 85 VAL A C 1
ATOM 648 O O . VAL A 1 85 ? -1.883 4.267 25.969 1.00 53.06 85 VAL A O 1
#

pLDDT: mean 71.29, std 15.13, range [32.81, 90.88]

Secondary structure (DSSP, 8-state):
------------EEEEEEEEE-SSS--GGGPPP-EEEEEEETT-PPPP--PPTT-EEEEEEEEEBTTB-S-PPPPPPPEEPPPP-